Protein AF-A0A8T3PJK7-F1 (afdb_monomer_lite)

Sequence (51 aa):
MTDSRRKGKAGEREAALLLQDLLGTAVVRNLTQTRDGGHDLIGIAGWSVEV

pLDDT: mean 91.81, std 9.51, range [51.0, 98.12]

Radius of gyration: 11.35 Å; chains: 1; bounding box: 37×13×27 Å

Structure (mmCIF, N/CA/C/O backbone):
data_AF-A0A8T3PJK7-F1
#
_entry.id   AF-A0A8T3PJK7-F1
#
loop_
_atom_site.group_PDB
_atom_site.id
_atom_site.type_symbol
_atom_site.label_atom_id
_atom_site.label_alt_id
_atom_site.label_comp_id
_atom_site.label_asym_id
_atom_site.label_entity_id
_atom_site.label_seq_id
_atom_site.pdbx_PDB_ins_code
_atom_site.Cartn_x
_atom_site.Cartn_y
_atom_site.Cartn_z
_atom_site.occupancy
_atom_site.B_iso_or_equiv
_atom_site.auth_seq_id
_atom_site.auth_comp_id
_atom_site.auth_asym_id
_atom_site.auth_atom_id
_atom_site.pdbx_PDB_model_num
ATOM 1 N N . MET A 1 1 ? 26.230 7.022 -3.401 1.00 51.00 1 MET A N 1
ATOM 2 C CA . MET A 1 1 ? 25.117 6.937 -4.368 1.00 51.00 1 MET A CA 1
ATOM 3 C C . MET A 1 1 ? 23.907 6.403 -3.623 1.00 51.00 1 MET A C 1
ATOM 5 O O . MET A 1 1 ? 23.940 5.263 -3.179 1.00 51.00 1 MET A O 1
ATOM 9 N N . THR A 1 2 ? 22.912 7.246 -3.362 1.00 54.41 2 THR A N 1
ATOM 10 C CA . THR A 1 2 ? 21.709 6.847 -2.620 1.00 54.41 2 THR A CA 1
ATOM 11 C C . THR A 1 2 ? 20.857 5.970 -3.530 1.00 54.41 2 THR A C 1
ATOM 13 O O . THR A 1 2 ? 20.515 6.377 -4.636 1.00 54.41 2 THR A O 1
ATOM 16 N N . ASP A 1 3 ? 20.563 4.744 -3.106 1.00 76.69 3 ASP A N 1
ATOM 17 C CA . ASP A 1 3 ? 19.764 3.797 -3.886 1.00 76.69 3 ASP A CA 1
ATOM 18 C C . ASP A 1 3 ? 18.282 4.193 -3.785 1.00 76.69 3 ASP A C 1
ATOM 20 O O . ASP A 1 3 ? 17.555 3.734 -2.903 1.00 76.69 3 ASP A O 1
ATOM 24 N N . SER A 1 4 ? 17.841 5.110 -4.653 1.00 78.19 4 SER A N 1
ATOM 25 C CA . SER A 1 4 ? 16.479 5.671 -4.644 1.00 78.19 4 SER A CA 1
ATOM 26 C C . SER A 1 4 ? 15.389 4.595 -4.682 1.00 78.19 4 SER A C 1
ATOM 28 O O . SER A 1 4 ? 14.334 4.767 -4.080 1.00 78.19 4 SER A O 1
ATOM 30 N N . ARG A 1 5 ? 15.670 3.438 -5.297 1.00 78.38 5 ARG A N 1
ATOM 31 C CA . ARG A 1 5 ? 14.746 2.294 -5.345 1.00 78.38 5 ARG A CA 1
ATOM 32 C C . ARG A 1 5 ? 14.569 1.622 -3.988 1.00 78.38 5 ARG A C 1
ATOM 34 O O . ARG A 1 5 ? 13.467 1.198 -3.651 1.00 78.38 5 ARG A O 1
ATOM 41 N N . ARG A 1 6 ? 15.639 1.529 -3.189 1.00 82.25 6 ARG A N 1
ATOM 42 C CA . ARG A 1 6 ? 15.530 1.058 -1.800 1.00 82.25 6 ARG A CA 1
ATOM 43 C C . ARG A 1 6 ? 14.693 2.012 -0.958 1.00 82.25 6 ARG A C 1
ATOM 45 O O . ARG A 1 6 ? 13.913 1.534 -0.142 1.00 82.25 6 ARG A O 1
ATOM 52 N N . LYS A 1 7 ? 14.845 3.325 -1.170 1.00 84.88 7 LYS A N 1
ATOM 53 C CA . LYS A 1 7 ? 14.083 4.348 -0.445 1.00 84.88 7 LYS A CA 1
ATOM 54 C C . LYS A 1 7 ? 12.586 4.272 -0.764 1.00 84.88 7 LYS A C 1
ATOM 56 O O . LYS A 1 7 ? 11.806 4.212 0.178 1.00 84.88 7 LYS A O 1
ATOM 61 N N . GLY A 1 8 ? 12.209 4.175 -2.043 1.00 88.25 8 GLY A N 1
ATOM 62 C CA . GLY A 1 8 ? 10.806 3.995 -2.453 1.00 88.25 8 GLY A CA 1
ATOM 63 C C . GLY A 1 8 ? 10.189 2.738 -1.837 1.00 88.25 8 GLY A C 1
ATOM 64 O O . GLY A 1 8 ? 9.250 2.816 -1.056 1.00 88.25 8 GLY A O 1
ATOM 65 N N . LYS A 1 9 ? 10.850 1.585 -2.007 1.00 90.38 9 LYS A N 1
ATOM 66 C CA . LYS A 1 9 ? 10.389 0.310 -1.432 1.00 90.38 9 LYS A CA 1
ATOM 67 C C . LYS A 1 9 ? 10.226 0.336 0.093 1.00 90.38 9 LYS A C 1
ATOM 69 O O . LYS A 1 9 ? 9.379 -0.386 0.622 1.00 90.38 9 LYS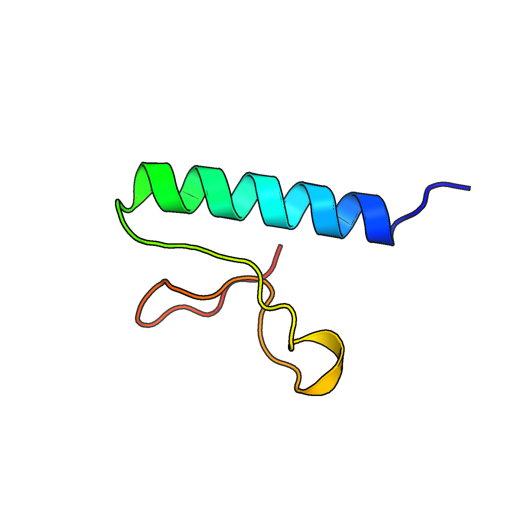 A O 1
ATOM 74 N N . ALA A 1 10 ? 11.086 1.064 0.805 1.00 93.88 10 ALA A N 1
ATOM 75 C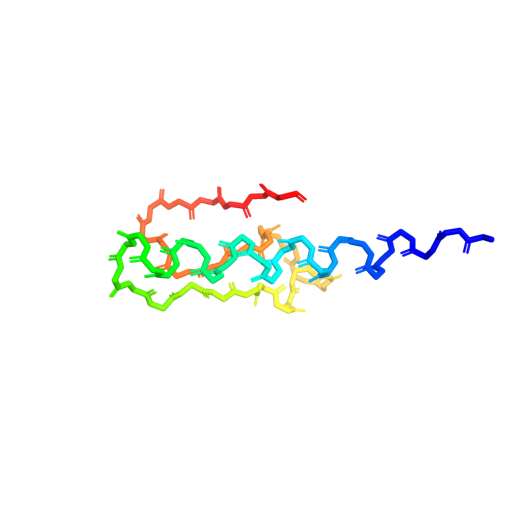 CA . ALA A 1 10 ? 10.982 1.213 2.253 1.00 93.88 10 ALA A CA 1
ATOM 76 C C . ALA A 1 10 ? 9.772 2.078 2.632 1.00 93.88 10 ALA A C 1
ATOM 78 O O . ALA A 1 10 ? 8.978 1.639 3.459 1.00 93.88 10 ALA A O 1
ATOM 79 N N . GLY A 1 11 ? 9.593 3.225 1.969 1.00 95.06 11 GLY A N 1
ATOM 80 C CA . GLY A 1 11 ? 8.446 4.111 2.184 1.00 95.06 11 GLY A CA 1
ATOM 81 C C . GLY A 1 11 ? 7.114 3.432 1.869 1.00 95.06 11 GLY A C 1
ATOM 82 O O . GLY A 1 11 ? 6.214 3.432 2.700 1.00 95.06 11 GLY A O 1
ATOM 83 N N . GLU A 1 12 ? 7.017 2.738 0.734 1.00 96.44 12 GLU A N 1
ATOM 84 C CA . GLU A 1 12 ? 5.810 1.990 0.360 1.00 96.44 12 GLU A CA 1
ATOM 85 C C . GLU A 1 12 ? 5.460 0.898 1.391 1.00 96.44 12 GLU A C 1
ATOM 87 O O . GLU A 1 12 ? 4.292 0.627 1.658 1.00 96.44 12 GLU A O 1
ATOM 92 N N . ARG A 1 13 ? 6.463 0.246 1.998 1.00 96.25 13 ARG A N 1
ATOM 93 C CA . ARG A 1 13 ? 6.223 -0.755 3.054 1.00 96.25 13 ARG A CA 1
ATOM 94 C C . ARG A 1 13 ? 5.723 -0.128 4.342 1.00 96.25 13 ARG A C 1
ATOM 96 O O . ARG A 1 13 ? 4.822 -0.683 4.961 1.00 96.25 13 ARG A O 1
ATOM 103 N N . GLU A 1 14 ? 6.329 0.978 4.748 1.00 97.69 14 GLU A N 1
ATOM 104 C CA . GLU A 1 14 ? 5.917 1.718 5.936 1.00 97.69 14 GLU A CA 1
ATOM 105 C C . GLU A 1 14 ? 4.479 2.228 5.781 1.00 97.69 14 GLU A C 1
ATOM 107 O O . GLU A 1 14 ? 3.641 1.968 6.643 1.00 97.69 14 GLU A O 1
ATOM 112 N N . ALA A 1 15 ? 4.159 2.836 4.635 1.00 97.25 15 ALA A N 1
ATOM 113 C CA . ALA A 1 15 ? 2.814 3.301 4.315 1.00 97.25 15 ALA A CA 1
ATOM 114 C C . ALA A 1 15 ? 1.782 2.161 4.336 1.00 97.25 15 ALA A C 1
ATOM 116 O O . ALA A 1 15 ? 0.716 2.311 4.930 1.00 97.25 15 ALA A O 1
ATOM 117 N N . ALA A 1 16 ? 2.101 1.000 3.752 1.00 97.75 16 ALA A N 1
ATOM 118 C CA . ALA A 1 16 ? 1.207 -0.158 3.768 1.00 97.75 16 ALA A CA 1
ATOM 119 C C . ALA A 1 16 ? 0.884 -0.640 5.194 1.00 97.75 16 ALA A C 1
ATOM 121 O O . ALA A 1 16 ? -0.272 -0.941 5.485 1.00 97.75 16 ALA A O 1
ATOM 122 N N . LEU A 1 17 ? 1.880 -0.678 6.088 1.00 97.94 17 LEU A N 1
ATOM 123 C CA . LEU A 1 17 ? 1.683 -1.078 7.486 1.00 97.94 17 LEU A CA 1
ATOM 124 C C . LEU A 1 17 ? 0.803 -0.081 8.247 1.00 97.94 17 LEU A C 1
ATOM 126 O O . LEU A 1 17 ? -0.123 -0.497 8.937 1.00 97.94 17 LEU A O 1
ATOM 130 N N . LEU A 1 18 ? 1.054 1.221 8.086 1.00 98.12 18 LEU A N 1
ATOM 131 C CA . LEU A 1 18 ? 0.251 2.266 8.730 1.00 98.12 18 LEU A CA 1
ATOM 132 C C . LEU A 1 18 ? -1.201 2.247 8.243 1.00 98.12 18 LEU A C 1
ATOM 134 O O . LEU A 1 18 ? -2.127 2.372 9.040 1.00 98.12 18 LEU A O 1
ATOM 138 N N . LEU A 1 19 ? -1.414 2.065 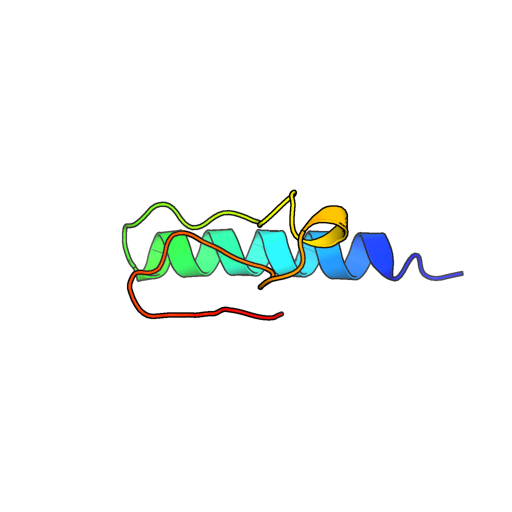6.939 1.00 97.69 19 LEU A N 1
ATOM 139 C CA . LEU A 1 19 ? -2.756 1.981 6.365 1.00 97.69 19 LEU A CA 1
ATOM 140 C C . LEU A 1 19 ? -3.488 0.714 6.811 1.00 97.69 19 LEU A C 1
ATOM 142 O O . LEU A 1 19 ? -4.688 0.769 7.066 1.00 97.69 19 LEU A O 1
ATOM 146 N N . GLN A 1 20 ? -2.784 -0.412 6.934 1.00 97.69 20 GLN A N 1
ATOM 147 C CA . GLN A 1 20 ? -3.358 -1.639 7.479 1.00 97.69 20 GLN A CA 1
ATOM 148 C C . GLN A 1 20 ? -3.810 -1.454 8.932 1.00 97.69 20 GLN A C 1
ATOM 150 O O . GLN A 1 20 ? -4.930 -1.841 9.262 1.00 97.69 20 GLN A O 1
ATOM 155 N N . ASP A 1 21 ? -2.970 -0.845 9.771 1.00 98.00 21 ASP A N 1
ATOM 156 C CA . ASP A 1 21 ? -3.294 -0.555 11.171 1.00 98.00 21 ASP A CA 1
ATOM 157 C C . ASP A 1 21 ? -4.499 0.394 11.287 1.00 98.00 21 ASP A C 1
ATOM 159 O O . ASP A 1 21 ? -5.442 0.128 12.030 1.00 98.00 21 ASP A O 1
ATOM 163 N N . LEU A 1 22 ? -4.529 1.449 10.467 1.00 97.69 22 LEU A N 1
ATOM 164 C CA . LEU A 1 22 ? -5.600 2.446 10.468 1.00 97.69 22 LEU A CA 1
ATOM 165 C C . LEU A 1 22 ? -6.947 1.899 9.970 1.00 97.69 22 LEU A C 1
ATOM 167 O O . LEU A 1 22 ? -7.997 2.253 10.503 1.00 97.69 22 LEU A O 1
ATOM 171 N N . LEU A 1 23 ? -6.934 1.099 8.902 1.00 96.50 23 LEU A N 1
ATOM 172 C CA . LEU A 1 23 ? -8.149 0.688 8.191 1.00 96.50 23 LEU A CA 1
ATOM 173 C C . LEU A 1 23 ? -8.657 -0.695 8.614 1.00 96.50 23 LEU A C 1
ATOM 175 O O . LEU A 1 23 ? -9.782 -1.059 8.272 1.00 96.50 23 LEU A O 1
ATOM 179 N N . GLY A 1 24 ? -7.834 -1.492 9.300 1.00 96.50 24 GLY A N 1
ATOM 180 C CA . GLY A 1 24 ? -8.168 -2.868 9.673 1.00 96.50 24 GLY A CA 1
ATOM 181 C C . GLY A 1 24 ? -8.296 -3.825 8.480 1.00 96.50 24 GLY A C 1
ATOM 182 O O . GLY A 1 24 ? -8.891 -4.893 8.613 1.00 96.50 24 GLY A O 1
ATOM 183 N N . THR A 1 25 ? -7.760 -3.458 7.310 1.00 95.75 25 THR A N 1
ATOM 184 C CA . THR A 1 25 ? -7.772 -4.284 6.091 1.00 95.75 25 THR A CA 1
ATOM 185 C C . THR A 1 25 ? -6.358 -4.617 5.623 1.00 95.75 25 THR A C 1
ATOM 187 O O . THR A 1 25 ? -5.383 -3.952 5.971 1.00 95.75 25 THR A O 1
ATOM 190 N N . ALA A 1 26 ? -6.229 -5.661 4.808 1.00 97.06 26 ALA A N 1
ATOM 191 C CA . ALA A 1 26 ? -4.965 -5.996 4.173 1.00 97.06 26 ALA A CA 1
ATOM 192 C C . ALA A 1 26 ? -4.593 -4.932 3.130 1.00 97.06 26 ALA A C 1
ATOM 194 O O . ALA A 1 26 ? -5.227 -4.851 2.082 1.00 97.06 26 ALA A O 1
ATOM 195 N N . VAL A 1 27 ? -3.544 -4.154 3.407 1.00 98.00 27 VAL A N 1
ATOM 196 C CA . VAL A 1 27 ? -2.935 -3.215 2.456 1.00 98.00 27 VAL A CA 1
ATOM 197 C C . VAL A 1 27 ? -1.534 -3.708 2.124 1.00 98.00 27 VAL A C 1
ATOM 199 O O . VAL A 1 27 ? -0.732 -3.979 3.018 1.00 98.00 27 VAL A O 1
ATOM 202 N N . VAL A 1 28 ? -1.239 -3.875 0.835 1.00 97.00 28 VAL A N 1
ATOM 203 C CA . VAL A 1 28 ? 0.038 -4.433 0.365 1.00 97.00 28 VAL A CA 1
ATOM 204 C C . VAL A 1 28 ? 0.557 -3.688 -0.857 1.00 97.00 28 VAL A C 1
ATOM 206 O O . VAL A 1 28 ? -0.195 -3.044 -1.582 1.00 97.00 28 VAL A O 1
ATOM 209 N N . ARG A 1 29 ? 1.861 -3.817 -1.109 1.00 96.50 29 ARG A N 1
ATOM 210 C CA . ARG A 1 29 ? 2.509 -3.252 -2.297 1.00 96.50 29 ARG A CA 1
ATOM 211 C C . ARG A 1 29 ? 2.088 -3.979 -3.570 1.00 96.50 29 ARG A C 1
ATOM 213 O O . ARG A 1 29 ? 2.071 -5.212 -3.603 1.00 96.50 29 ARG A O 1
ATOM 220 N N . ASN A 1 30 ? 1.881 -3.225 -4.640 1.00 95.94 30 ASN A N 1
ATOM 221 C CA . ASN A 1 30 ? 1.642 -3.734 -5.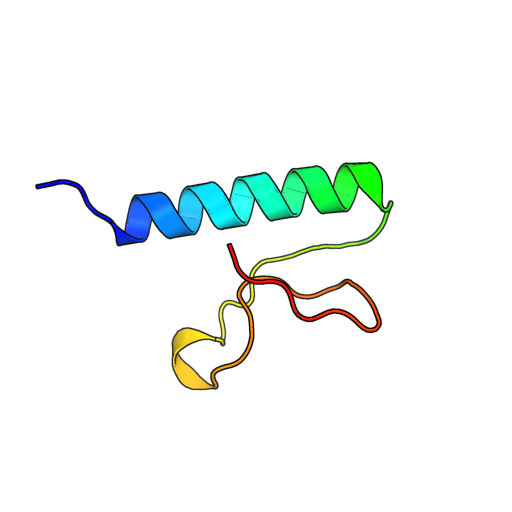980 1.00 95.94 30 ASN A CA 1
ATOM 222 C C . ASN A 1 30 ? 2.962 -4.137 -6.651 1.00 95.94 30 ASN A C 1
ATOM 224 O O . ASN A 1 30 ? 3.608 -3.372 -7.363 1.00 95.94 30 ASN A O 1
ATOM 228 N N . LEU A 1 31 ? 3.388 -5.384 -6.448 1.00 92.75 31 LEU A N 1
ATOM 229 C CA . LEU A 1 31 ? 4.635 -5.875 -7.048 1.00 92.75 31 LEU A CA 1
ATOM 230 C C . LEU A 1 31 ? 4.581 -5.952 -8.584 1.00 92.75 31 LEU A C 1
ATOM 232 O O . LEU A 1 31 ? 5.630 -5.967 -9.228 1.00 92.75 31 LEU A O 1
ATOM 236 N N . THR A 1 32 ? 3.380 -5.980 -9.166 1.00 93.00 32 THR A N 1
ATOM 237 C CA . THR A 1 32 ? 3.160 -6.023 -10.617 1.00 93.00 32 THR A CA 1
ATOM 238 C C . THR A 1 32 ? 3.220 -4.652 -11.287 1.00 93.00 32 THR A C 1
ATOM 240 O O . THR A 1 32 ? 3.372 -4.601 -12.505 1.00 93.00 32 THR A O 1
ATOM 243 N N . GLN A 1 33 ? 3.217 -3.550 -10.527 1.00 90.19 33 GLN A N 1
ATOM 244 C CA . GLN A 1 33 ? 3.206 -2.178 -11.057 1.00 90.19 33 GLN A CA 1
ATOM 245 C C . GLN A 1 33 ? 4.347 -1.878 -12.032 1.00 90.19 33 GLN A C 1
ATOM 247 O O . GLN A 1 33 ? 4.174 -1.161 -13.011 1.00 90.19 33 GLN A O 1
ATOM 252 N N . THR A 1 34 ? 5.517 -2.477 -11.805 1.00 87.62 34 THR A N 1
ATOM 253 C CA . THR A 1 34 ? 6.686 -2.296 -12.681 1.00 87.62 34 THR A CA 1
ATOM 254 C C . THR A 1 34 ? 6.501 -2.876 -14.083 1.00 87.62 34 THR A C 1
ATOM 256 O O . THR A 1 34 ? 7.190 -2.444 -15.004 1.00 87.62 34 THR A O 1
ATOM 259 N N . ARG A 1 35 ? 5.599 -3.850 -14.252 1.00 88.88 35 ARG A N 1
ATOM 260 C CA . ARG A 1 35 ? 5.319 -4.512 -15.532 1.00 88.88 35 ARG A CA 1
ATOM 261 C C . ARG A 1 35 ? 3.978 -4.085 -16.119 1.00 88.88 35 ARG A C 1
ATOM 263 O O . ARG A 1 35 ? 3.899 -3.820 -17.312 1.00 88.88 35 ARG A O 1
ATOM 270 N N . ASP A 1 36 ? 2.956 -4.026 -15.274 1.00 92.00 36 ASP A N 1
ATOM 271 C CA . ASP A 1 36 ? 1.559 -3.892 -15.689 1.00 92.00 36 ASP A CA 1
ATOM 272 C C . ASP A 1 36 ? 1.010 -2.475 -15.415 1.00 92.00 36 ASP A C 1
ATOM 274 O O . ASP A 1 36 ? -0.130 -2.170 -15.762 1.00 92.00 36 ASP A O 1
ATOM 278 N N . GLY A 1 37 ? 1.825 -1.590 -14.825 1.00 87.56 37 GLY A N 1
ATOM 279 C CA . GLY A 1 37 ? 1.403 -0.262 -14.383 1.00 87.56 37 GLY A CA 1
ATOM 280 C C . GLY A 1 37 ? 0.455 -0.310 -13.179 1.00 87.56 37 GLY A C 1
ATOM 281 O O . GLY A 1 37 ? 0.292 -1.335 -12.514 1.00 87.56 37 GLY A O 1
ATOM 282 N N . GLY A 1 38 ? -0.174 0.823 -12.883 1.00 92.00 38 GLY A N 1
ATOM 283 C CA . GLY A 1 38 ? -1.052 0.988 -11.725 1.00 92.00 38 GLY A CA 1
ATOM 284 C C . GLY A 1 38 ? -0.359 1.712 -10.577 1.00 92.00 38 GLY A C 1
ATOM 285 O O . GLY A 1 38 ? 0.581 2.468 -10.803 1.00 92.00 38 GLY A O 1
ATOM 286 N N . HIS A 1 39 ? -0.850 1.467 -9.367 1.00 95.12 39 HIS A N 1
ATOM 287 C CA . HIS A 1 39 ? -0.521 2.249 -8.175 1.00 95.12 39 HIS A CA 1
ATOM 288 C C . HIS A 1 39 ? 0.369 1.476 -7.211 1.00 95.12 39 HIS A C 1
ATOM 290 O O . HIS A 1 39 ? 0.343 0.242 -7.244 1.00 95.12 39 HIS A O 1
ATOM 296 N N . ASP A 1 40 ? 1.089 2.182 -6.343 1.00 95.38 40 ASP A N 1
ATOM 297 C CA . ASP A 1 40 ? 2.030 1.597 -5.382 1.00 95.38 40 ASP A CA 1
ATOM 298 C C . ASP A 1 40 ? 1.386 0.599 -4.415 1.00 95.38 40 ASP A C 1
ATOM 300 O O . ASP A 1 40 ? 1.956 -0.469 -4.156 1.00 95.38 40 ASP A O 1
ATOM 304 N N . LEU A 1 41 ? 0.193 0.904 -3.888 1.00 96.88 41 LEU A N 1
ATOM 305 C CA . LEU A 1 41 ? -0.506 0.053 -2.917 1.00 96.88 41 LEU A CA 1
ATOM 306 C C . LEU A 1 41 ? -1.885 -0.408 -3.410 1.00 96.88 41 LEU A C 1
ATOM 308 O O . LEU A 1 41 ? -2.600 0.304 -4.114 1.00 96.88 41 LEU A O 1
ATOM 312 N N . ILE A 1 42 ? -2.276 -1.609 -2.980 1.00 96.88 42 ILE A N 1
ATOM 313 C CA . ILE A 1 42 ? -3.580 -2.235 -3.238 1.00 96.88 42 ILE A CA 1
ATOM 314 C C . ILE A 1 42 ? -4.212 -2.732 -1.931 1.00 96.88 42 ILE A C 1
ATOM 316 O O . ILE A 1 42 ? -3.520 -2.931 -0.931 1.00 96.88 42 ILE A O 1
ATOM 320 N N . GLY A 1 43 ? -5.528 -2.970 -1.955 1.00 95.44 43 GLY A N 1
ATOM 321 C CA . GLY A 1 43 ? -6.292 -3.497 -0.812 1.00 95.44 43 GLY A CA 1
ATOM 322 C C . GLY A 1 43 ? -7.254 -2.499 -0.156 1.00 95.44 43 GLY A C 1
ATOM 323 O O . GLY A 1 43 ? -7.984 -2.862 0.764 1.00 95.44 43 GLY A O 1
ATOM 324 N N . ILE A 1 44 ? -7.307 -1.262 -0.662 1.00 96.00 44 ILE A N 1
ATOM 325 C CA . ILE A 1 44 ? -8.251 -0.228 -0.225 1.00 96.00 44 ILE 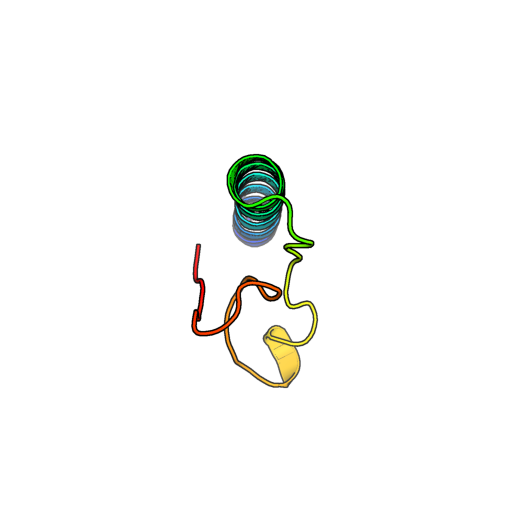A CA 1
ATOM 326 C C . ILE A 1 44 ? -9.323 -0.062 -1.303 1.00 96.00 44 ILE A C 1
ATOM 328 O O . ILE A 1 44 ? -9.055 0.408 -2.407 1.00 96.00 44 ILE A O 1
ATOM 332 N N . ALA A 1 45 ? -10.549 -0.485 -0.997 1.00 93.69 45 ALA A N 1
ATOM 333 C CA . ALA A 1 45 ? -11.648 -0.450 -1.955 1.00 93.69 45 ALA A CA 1
ATOM 334 C C . ALA A 1 45 ? -11.976 0.992 -2.373 1.00 93.69 45 ALA A C 1
ATOM 336 O O . ALA A 1 45 ? -12.263 1.838 -1.529 1.00 93.69 45 ALA A O 1
ATOM 337 N N . GLY A 1 46 ? -11.957 1.256 -3.682 1.00 95.62 46 GLY A N 1
ATOM 338 C CA . GLY A 1 46 ? -12.268 2.570 -4.252 1.00 95.62 46 GLY A CA 1
ATOM 339 C C . GLY A 1 46 ? -11.104 3.563 -4.269 1.00 95.62 46 GLY A C 1
ATOM 340 O O . GLY A 1 46 ? -11.325 4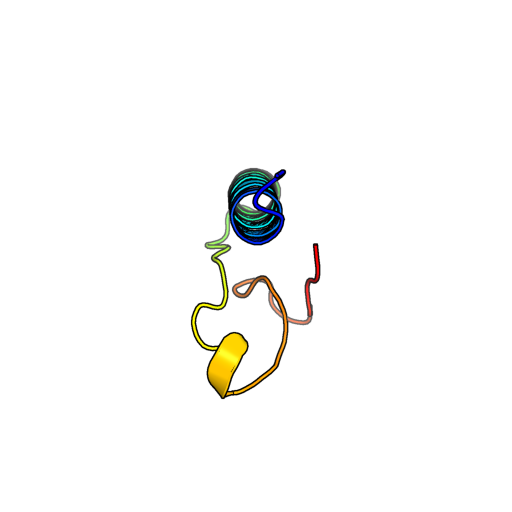.716 -4.628 1.00 95.62 46 GLY A O 1
ATOM 341 N N . TRP A 1 47 ? -9.887 3.138 -3.909 1.00 95.88 47 TRP A N 1
ATOM 342 C CA . TRP A 1 47 ? -8.718 4.013 -3.860 1.00 95.88 47 TRP A CA 1
ATOM 343 C C . TRP A 1 47 ? -7.541 3.477 -4.669 1.00 95.88 47 TRP A C 1
ATOM 345 O O . TRP A 1 47 ? -7.263 2.279 -4.705 1.00 95.88 47 TRP A O 1
ATOM 355 N N . SER A 1 48 ? -6.825 4.429 -5.253 1.00 96.06 48 SER A N 1
ATOM 356 C CA . SER A 1 48 ? -5.550 4.274 -5.938 1.00 96.06 48 SER A CA 1
ATOM 357 C C . SER A 1 48 ? -4.500 5.028 -5.129 1.00 96.06 48 SER A C 1
ATOM 359 O O . SER A 1 48 ? -4.664 6.229 -4.918 1.00 96.06 48 SER A O 1
ATOM 361 N N . VAL A 1 49 ? -3.467 4.348 -4.631 1.00 95.06 49 VAL A N 1
ATOM 362 C CA . VAL A 1 49 ? -2.525 4.931 -3.659 1.00 95.06 49 VAL A CA 1
ATOM 363 C C . VAL A 1 49 ? -1.102 4.938 -4.207 1.00 95.06 49 VAL A C 1
ATOM 365 O O . VAL A 1 49 ? -0.585 3.874 -4.534 1.00 95.06 49 VAL A O 1
ATOM 368 N N . GLU A 1 50 ? -0.493 6.127 -4.238 1.00 95.75 50 GLU A N 1
ATOM 369 C CA . GLU A 1 50 ? 0.892 6.401 -4.662 1.00 95.75 50 GLU A CA 1
ATOM 370 C C . GLU A 1 50 ? 1.674 7.045 -3.499 1.00 95.75 50 GLU A C 1
ATOM 372 O O . GLU A 1 50 ? 1.092 7.826 -2.736 1.00 95.75 50 GLU A O 1
ATOM 377 N N . VAL A 1 51 ? 2.963 6.726 -3.356 1.00 91.50 51 VAL A N 1
ATOM 378 C CA . VAL A 1 51 ? 3.842 7.063 -2.217 1.00 91.50 51 VAL A CA 1
ATOM 379 C C . VAL A 1 51 ? 5.175 7.658 -2.674 1.00 91.50 51 VAL A C 1
ATOM 381 O O . VAL A 1 51 ? 5.910 7.020 -3.457 1.00 91.50 51 VAL A O 1
#

Foldseek 3Di:
DDPVVVVQVVVLVVVQVVCCVVVVWRKDADPCCVPPNFAGIDTDPPDGHHD

Secondary structure (DSSP, 8-state):
---HHHHHHHHHHHHHHHHHHHHSS--EE-TTHHHH---SEE-STT--B--